Protein AF-A0A2S9GR21-F1 (afdb_monomer)

Mean predicted aligned error: 4.51 Å

Solvent-accessible surface area (backbone atoms only — not comparable to full-atom values): 3249 Å² total; per-residue (Å²): 106,69,49,51,44,67,10,73,81,80,73,54,62,42,53,54,56,59,51,9,63,76,70,76,44,54,41,66,58,43,51,52,51,47,54,56,48,52,57,57,47,67,34,68,94,57,29,59,83,54,49,80,76,74,120

Radius of gyration: 12.78 Å; Cα contacts (8 Å, |Δi|>4): 46; chains: 1; bounding box: 29×12×32 Å

Structure (mmCIF, N/CA/C/O backbone):
data_AF-A0A2S9GR21-F1
#
_entry.id   AF-A0A2S9GR21-F1
#
loop_
_atom_site.group_PDB
_atom_site.id
_atom_site.type_symbol
_atom_site.label_atom_id
_atom_site.label_alt_id
_atom_site.label_comp_id
_atom_site.label_asym_id
_atom_site.label_entity_id
_atom_site.label_seq_id
_atom_site.pdbx_PDB_ins_code
_atom_site.Cartn_x
_atom_site.Cartn_y
_atom_site.Cartn_z
_atom_site.occupancy
_atom_site.B_iso_or_equiv
_atom_site.auth_seq_id
_atom_site.auth_comp_id
_atom_site.auth_asym_id
_atom_site.auth_atom_id
_atom_site.pdbx_PDB_model_num
ATOM 1 N N . VAL A 1 1 ? -2.204 -6.336 -0.295 1.00 83.25 1 VAL A N 1
ATOM 2 C CA . VAL A 1 1 ? -2.351 -4.859 -0.279 1.00 83.25 1 VAL A CA 1
ATOM 3 C C . VAL A 1 1 ? -2.155 -4.252 -1.663 1.00 83.25 1 VAL A C 1
ATOM 5 O O . VAL A 1 1 ? -3.164 -3.908 -2.245 1.00 83.25 1 VAL A O 1
ATOM 8 N N . VAL A 1 2 ? -0.942 -4.205 -2.240 1.00 86.56 2 VAL A N 1
ATOM 9 C CA . VAL A 1 2 ? -0.684 -3.548 -3.552 1.00 86.56 2 VAL A CA 1
ATOM 10 C C . VAL A 1 2 ? -1.627 -4.022 -4.672 1.00 86.56 2 VAL A C 1
ATOM 12 O O . VAL A 1 2 ? -2.227 -3.193 -5.339 1.00 86.56 2 VAL A O 1
ATOM 15 N N . ARG A 1 3 ? -1.853 -5.336 -4.825 1.00 87.12 3 ARG A N 1
ATOM 16 C CA . ARG A 1 3 ? -2.785 -5.856 -5.848 1.00 87.12 3 ARG A CA 1
ATOM 17 C C . ARG A 1 3 ? -4.218 -5.333 -5.698 1.00 87.12 3 ARG A C 1
ATOM 19 O O . ARG A 1 3 ? -4.795 -4.898 -6.677 1.00 87.12 3 ARG A O 1
ATOM 26 N N . LEU A 1 4 ? -4.755 -5.318 -4.477 1.00 86.31 4 LEU A N 1
ATOM 27 C CA . LEU A 1 4 ? -6.094 -4.777 -4.198 1.00 86.31 4 LEU A CA 1
ATOM 28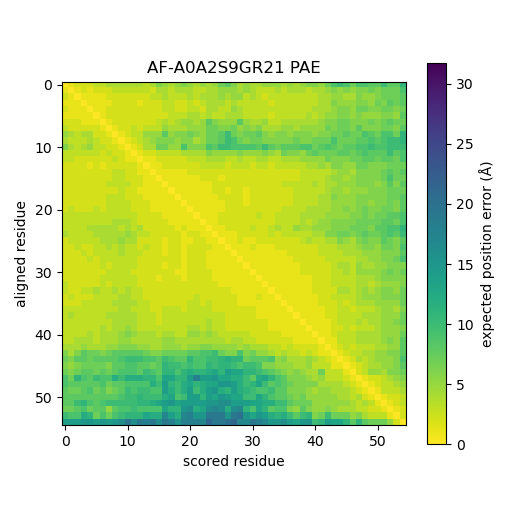 C C . LEU A 1 4 ? -6.131 -3.248 -4.313 1.00 86.31 4 LEU A C 1
ATOM 30 O O . LEU A 1 4 ? -7.119 -2.683 -4.761 1.00 86.31 4 LEU A O 1
ATOM 34 N N . ARG A 1 5 ? -5.045 -2.569 -3.925 1.00 86.69 5 ARG A N 1
ATOM 35 C CA . ARG A 1 5 ? -4.938 -1.106 -3.981 1.00 86.69 5 ARG A CA 1
ATOM 36 C C . ARG A 1 5 ? -5.029 -0.585 -5.411 1.00 86.69 5 ARG A C 1
ATOM 38 O O . ARG A 1 5 ? -5.700 0.410 -5.646 1.00 86.69 5 ARG A O 1
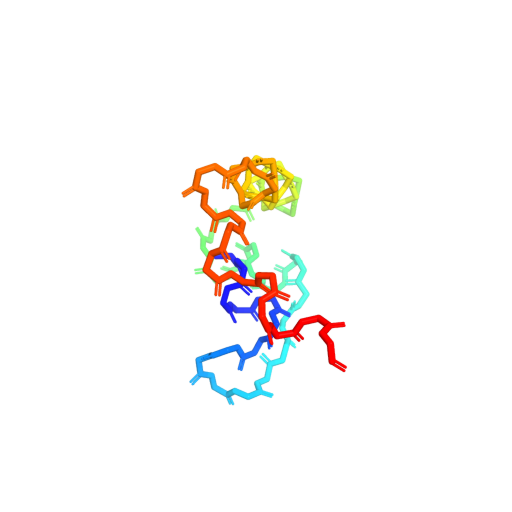ATOM 45 N N . PHE A 1 6 ? -4.368 -1.270 -6.339 1.00 88.69 6 PHE A N 1
ATOM 46 C CA . PHE A 1 6 ? -4.306 -0.890 -7.750 1.00 88.69 6 PHE A CA 1
ATOM 47 C C . PHE A 1 6 ? -5.245 -1.715 -8.643 1.00 88.69 6 PHE A C 1
ATOM 49 O O . PHE A 1 6 ? -5.112 -1.658 -9.858 1.00 88.69 6 PHE A O 1
ATOM 56 N N . GLY A 1 7 ? -6.164 -2.504 -8.070 1.00 87.62 7 GLY A N 1
ATOM 57 C CA . GLY A 1 7 ? -7.122 -3.297 -8.849 1.00 87.62 7 GLY A CA 1
ATOM 58 C C . GLY A 1 7 ? -6.471 -4.343 -9.762 1.00 87.62 7 GLY A C 1
ATOM 59 O O . GLY A 1 7 ? -7.060 -4.750 -10.752 1.00 87.62 7 GLY A O 1
ATOM 60 N N . LEU A 1 8 ? -5.259 -4.812 -9.448 1.00 88.62 8 LEU A N 1
ATOM 61 C CA . LEU A 1 8 ? -4.509 -5.760 -10.289 1.00 88.62 8 LEU A CA 1
ATOM 62 C C . LEU A 1 8 ? -5.111 -7.176 -10.297 1.00 88.62 8 LEU A C 1
ATOM 64 O O . LEU A 1 8 ? -4.587 -8.054 -10.975 1.00 88.62 8 LEU A O 1
ATOM 68 N N . THR A 1 9 ? -6.149 -7.421 -9.493 1.00 85.31 9 THR A N 1
ATOM 69 C CA . THR A 1 9 ? -6.832 -8.719 -9.404 1.00 85.31 9 THR A CA 1
ATOM 70 C C . THR A 1 9 ? -8.212 -8.682 -10.062 1.00 85.31 9 THR A C 1
ATOM 72 O O . THR A 1 9 ? -8.545 -9.590 -10.811 1.00 85.31 9 THR A O 1
ATOM 75 N N . ASP A 1 10 ? -9.019 -7.662 -9.763 1.00 89.00 10 ASP A N 1
ATOM 76 C CA . ASP A 1 10 ? -10.438 -7.550 -10.135 1.00 89.00 10 ASP A CA 1
ATOM 77 C C . ASP A 1 10 ? -10.749 -6.280 -10.953 1.00 89.00 10 ASP A C 1
ATOM 79 O O . ASP A 1 10 ? -11.908 -5.997 -11.246 1.00 89.00 10 ASP A O 1
ATOM 83 N N . GLY A 1 11 ? -9.729 -5.497 -11.321 1.00 89.19 11 GLY A N 1
ATOM 84 C CA . GLY A 1 11 ? -9.870 -4.227 -12.039 1.00 89.19 11 GLY A CA 1
ATOM 85 C C . GLY A 1 11 ? -10.391 -3.072 -11.181 1.00 89.19 11 GLY A C 1
ATOM 86 O O . GLY A 1 11 ? -10.489 -1.952 -11.674 1.00 89.19 11 GLY A O 1
ATOM 87 N N . GLN A 1 12 ? -10.710 -3.315 -9.905 1.00 91.75 12 GLN A N 1
ATOM 88 C CA . GLN A 1 12 ? -11.327 -2.329 -9.020 1.00 91.75 12 GLN A CA 1
ATOM 89 C C . GLN A 1 12 ? -10.330 -1.887 -7.938 1.00 91.75 12 GLN A C 1
ATOM 91 O O . GLN A 1 12 ? -10.009 -2.662 -7.031 1.00 91.75 12 GLN A O 1
ATOM 96 N N . PRO A 1 13 ? -9.796 -0.655 -8.008 1.00 91.62 13 PRO A N 1
ATOM 97 C CA . PRO A 1 13 ? -8.889 -0.155 -6.986 1.00 91.62 13 PRO A CA 1
ATOM 98 C C . PRO A 1 13 ? -9.635 0.058 -5.666 1.00 91.62 13 PRO A C 1
ATOM 100 O O . PRO A 1 13 ? -10.694 0.677 -5.631 1.00 91.62 13 PRO A O 1
ATOM 103 N N . ARG A 1 14 ? -9.053 -0.419 -4.563 1.00 93.38 14 ARG A N 1
ATOM 104 C CA . ARG A 1 14 ? -9.625 -0.277 -3.214 1.00 93.38 14 ARG A CA 1
ATOM 105 C C . ARG A 1 14 ? -8.878 0.746 -2.374 1.00 93.38 14 ARG A C 1
ATOM 107 O O . ARG A 1 14 ? -7.666 0.924 -2.512 1.00 93.38 14 ARG A O 1
ATOM 114 N N . THR A 1 15 ? -9.566 1.411 -1.459 1.00 94.62 15 THR A N 1
ATOM 115 C CA . THR A 1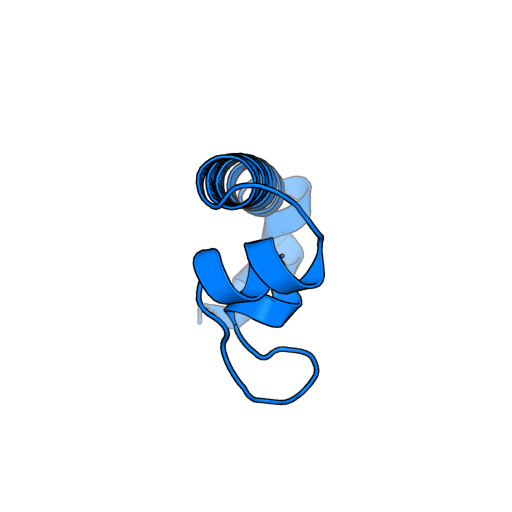 15 ? -8.969 2.320 -0.473 1.00 94.62 15 THR A CA 1
ATOM 116 C C . THR A 1 15 ? -8.234 1.562 0.636 1.00 94.62 15 THR A C 1
ATOM 118 O O . THR A 1 15 ? -8.439 0.368 0.847 1.00 94.62 15 THR A O 1
ATOM 121 N N . LEU A 1 16 ? -7.353 2.249 1.375 1.00 93.50 16 LEU A N 1
ATOM 122 C CA . LEU A 1 16 ? -6.673 1.640 2.528 1.00 93.50 16 LEU A CA 1
ATOM 123 C C . LEU A 1 16 ? -7.664 1.204 3.619 1.00 93.50 16 LEU A C 1
ATOM 125 O O . LEU A 1 16 ? -7.400 0.213 4.295 1.00 93.50 16 LEU A O 1
ATOM 129 N N . ASP A 1 17 ? -8.785 1.919 3.765 1.00 94.62 17 ASP A N 1
ATOM 130 C CA . ASP A 1 17 ? -9.859 1.563 4.699 1.00 94.62 17 ASP A CA 1
ATOM 131 C C . ASP A 1 17 ? -10.595 0.305 4.250 1.00 94.62 17 ASP A C 1
ATOM 133 O O . ASP A 1 17 ? -10.712 -0.636 5.029 1.00 94.62 17 ASP A O 1
ATOM 137 N N . GLU A 1 18 ? -11.015 0.233 2.986 1.00 93.69 18 GLU A N 1
ATOM 138 C CA . GLU A 1 18 ? -11.677 -0.957 2.432 1.00 93.69 18 GLU A CA 1
ATOM 139 C C . GLU A 1 18 ? -10.786 -2.196 2.530 1.00 93.69 18 GLU A C 1
ATOM 141 O O . GLU A 1 18 ? -11.239 -3.277 2.898 1.00 93.69 18 GLU A O 1
ATOM 146 N N . ILE A 1 19 ? -9.491 -2.041 2.245 1.00 93.25 19 ILE A N 1
ATOM 147 C CA . ILE A 1 19 ? -8.512 -3.116 2.413 1.00 93.25 19 ILE A CA 1
ATOM 148 C C . ILE A 1 19 ? -8.385 -3.491 3.898 1.00 93.25 19 ILE A C 1
ATOM 150 O O . ILE A 1 19 ? -8.304 -4.675 4.216 1.00 93.25 19 ILE A O 1
ATOM 154 N N . GLY A 1 20 ? -8.381 -2.513 4.806 1.00 94.75 20 GLY A N 1
ATOM 155 C CA . GLY A 1 20 ? -8.353 -2.750 6.251 1.00 94.75 20 GLY A CA 1
ATOM 156 C C . GLY A 1 20 ? -9.543 -3.581 6.723 1.00 94.75 20 GLY A C 1
ATOM 157 O O . GLY A 1 20 ? -9.345 -4.583 7.408 1.00 94.75 20 GLY A O 1
ATOM 158 N N . GLN A 1 21 ? -10.750 -3.237 6.267 1.00 94.94 21 GLN A N 1
ATOM 159 C CA . GLN A 1 21 ? -11.979 -3.982 6.556 1.00 94.94 21 GLN A CA 1
ATOM 160 C C . GLN A 1 21 ? -11.906 -5.429 6.049 1.00 94.94 21 GLN A C 1
ATOM 162 O O . GLN A 1 21 ? -12.189 -6.355 6.803 1.00 94.94 21 GLN A O 1
ATOM 167 N N . VAL A 1 22 ? -11.440 -5.647 4.813 1.00 91.75 22 VAL A N 1
ATOM 168 C CA . VAL A 1 22 ? -11.295 -6.998 4.230 1.00 91.75 22 VAL A CA 1
ATOM 169 C C . VAL A 1 22 ? -10.339 -7.885 5.036 1.00 91.75 22 VAL A C 1
ATOM 171 O O . VAL A 1 22 ? -10.565 -9.088 5.144 1.00 91.75 22 VAL A O 1
ATOM 174 N N . TYR A 1 23 ? -9.270 -7.315 5.597 1.00 91.88 23 TYR A N 1
ATOM 175 C CA . TYR A 1 23 ? -8.266 -8.064 6.362 1.00 91.88 23 TYR A CA 1
ATOM 176 C C . TYR A 1 23 ? -8.468 -8.011 7.884 1.00 91.88 23 TYR A C 1
ATOM 178 O O . TYR A 1 23 ? -7.648 -8.573 8.609 1.00 91.88 23 TYR A O 1
ATOM 186 N N . GLY A 1 24 ? -9.514 -7.342 8.381 1.00 95.44 24 GLY A N 1
ATOM 187 C CA . GLY A 1 24 ? -9.762 -7.182 9.818 1.00 95.44 24 GLY A CA 1
ATOM 188 C C . GLY A 1 24 ? -8.657 -6.414 10.554 1.00 95.44 24 GLY A C 1
ATOM 189 O O . GLY A 1 24 ? -8.359 -6.705 11.710 1.00 95.44 24 GLY A O 1
ATOM 190 N N . VAL A 1 25 ? -8.002 -5.461 9.886 1.00 96.06 25 VAL A N 1
ATOM 191 C CA . VAL A 1 25 ? -6.904 -4.663 10.453 1.00 96.06 25 VAL A CA 1
ATOM 192 C C . VAL A 1 25 ? -7.151 -3.171 10.276 1.00 96.06 25 VAL A C 1
ATOM 194 O O . VAL A 1 25 ? -7.911 -2.733 9.416 1.00 96.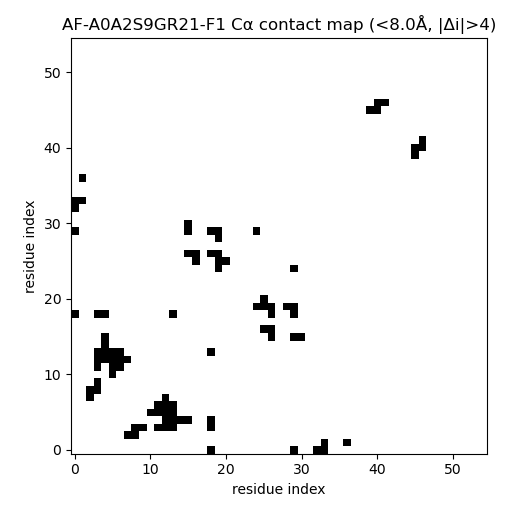06 25 VAL A O 1
ATOM 197 N N . THR A 1 26 ? -6.463 -2.359 11.076 1.00 96.44 26 THR A N 1
ATOM 198 C CA . THR A 1 26 ? -6.598 -0.903 10.996 1.00 96.44 26 THR A CA 1
ATOM 199 C C . THR A 1 26 ? -6.045 -0.346 9.682 1.00 96.44 26 THR A C 1
ATOM 201 O O . THR A 1 26 ? -5.081 -0.865 9.108 1.00 96.44 26 THR A O 1
ATOM 204 N N . ARG A 1 27 ? -6.601 0.790 9.246 1.00 95.94 27 ARG A N 1
ATOM 205 C CA . ARG A 1 27 ? -6.101 1.580 8.109 1.00 95.94 27 ARG A CA 1
ATOM 206 C C . ARG A 1 27 ? -4.600 1.838 8.186 1.00 95.94 27 ARG A C 1
ATOM 208 O O . ARG A 1 27 ? -3.872 1.674 7.208 1.00 95.94 27 ARG A O 1
ATOM 215 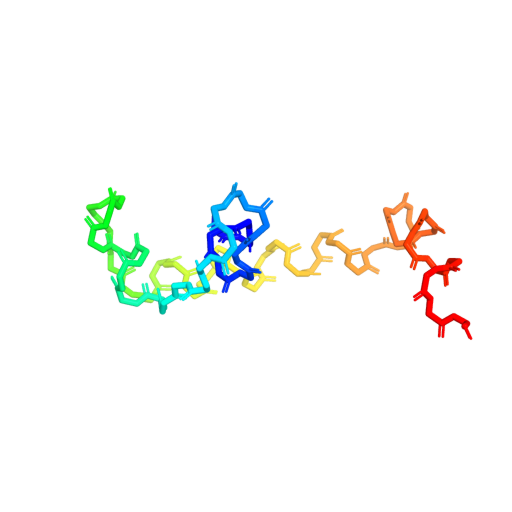N N . GLU A 1 28 ? -4.131 2.225 9.369 1.00 96.31 28 GLU A N 1
ATOM 216 C CA . GLU A 1 28 ? -2.727 2.546 9.613 1.00 96.31 28 GLU A CA 1
ATOM 217 C C . GLU A 1 28 ? -1.831 1.315 9.439 1.00 96.31 28 GLU A C 1
ATOM 219 O O . GLU A 1 28 ? -0.746 1.405 8.862 1.00 96.31 28 GLU A O 1
ATOM 224 N N . ARG A 1 29 ? -2.311 0.128 9.832 1.00 95.38 29 A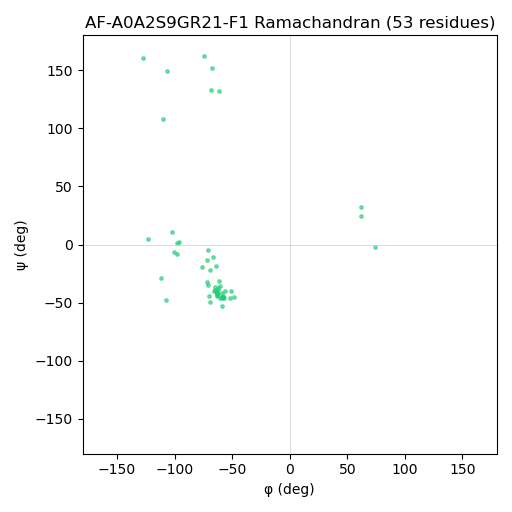RG A N 1
ATOM 225 C CA . ARG A 1 29 ? -1.593 -1.121 9.575 1.00 95.38 29 ARG A CA 1
ATOM 226 C C . ARG A 1 29 ? -1.446 -1.390 8.077 1.00 95.38 29 ARG A C 1
ATOM 228 O O . ARG A 1 29 ? -0.357 -1.768 7.640 1.00 95.38 29 ARG A O 1
ATOM 235 N N . ILE A 1 30 ? -2.495 -1.162 7.283 1.00 95.94 30 ILE A N 1
ATOM 236 C CA . ILE A 1 30 ? -2.424 -1.285 5.818 1.00 95.94 30 ILE A CA 1
ATOM 237 C C . ILE A 1 30 ? -1.441 -0.267 5.227 1.00 95.94 30 ILE A C 1
ATOM 239 O O . ILE A 1 30 ? -0.608 -0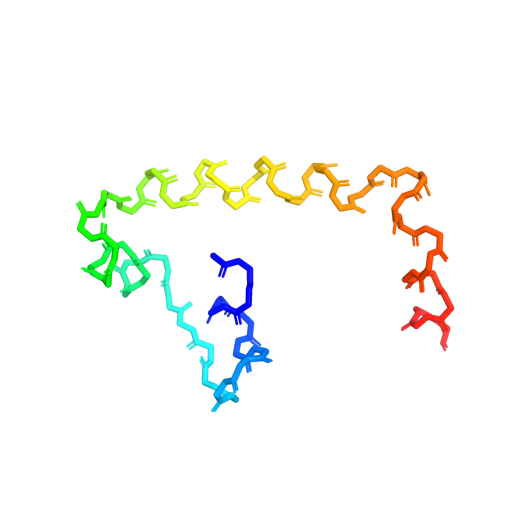.653 4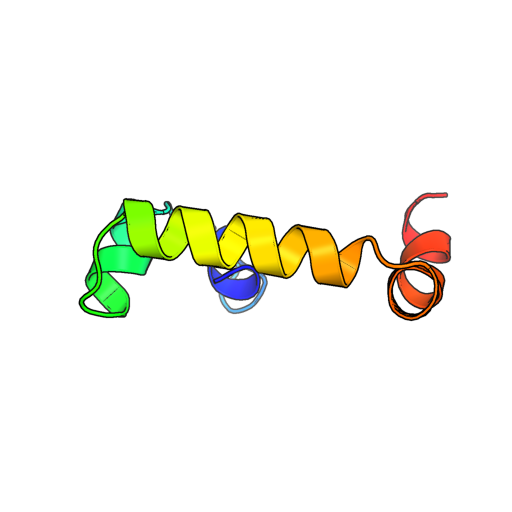.404 1.00 95.94 30 ILE A O 1
ATOM 243 N N . ARG A 1 31 ? -1.459 0.989 5.693 1.00 95.25 31 ARG A N 1
ATOM 244 C CA . ARG A 1 31 ? -0.518 2.041 5.264 1.00 95.25 31 ARG A CA 1
ATOM 245 C C . ARG A 1 31 ? 0.944 1.656 5.521 1.00 95.25 31 ARG A C 1
ATOM 247 O O . ARG A 1 31 ? 1.801 1.817 4.652 1.00 95.25 31 ARG A O 1
ATOM 254 N N . GLN A 1 32 ? 1.247 1.096 6.692 1.00 96.62 32 GLN A N 1
ATOM 255 C CA . GLN A 1 32 ? 2.594 0.614 7.022 1.00 96.62 32 GLN A CA 1
ATOM 256 C C . GLN A 1 32 ? 3.042 -0.531 6.102 1.00 96.62 32 GLN A C 1
ATOM 258 O O . GLN A 1 32 ? 4.178 -0.542 5.619 1.00 96.62 32 GLN A O 1
ATOM 263 N N . ILE A 1 33 ? 2.151 -1.495 5.842 1.00 94.69 33 ILE A N 1
ATOM 264 C CA . ILE A 1 33 ? 2.427 -2.617 4.935 1.00 94.69 33 ILE A CA 1
ATOM 265 C C . ILE A 1 33 ? 2.660 -2.110 3.508 1.00 94.69 33 ILE A C 1
ATOM 267 O O . ILE A 1 33 ? 3.578 -2.591 2.840 1.00 94.69 33 ILE A O 1
ATOM 271 N N . GLU A 1 34 ? 1.870 -1.140 3.045 1.00 92.50 34 GLU A N 1
ATOM 272 C CA . GLU A 1 34 ? 2.038 -0.502 1.738 1.00 92.50 34 GLU A CA 1
ATOM 273 C C . GLU A 1 34 ? 3.422 0.145 1.624 1.00 92.50 34 GLU A C 1
ATOM 275 O O . GLU A 1 34 ? 4.186 -0.220 0.731 1.00 92.50 34 GLU A O 1
ATOM 280 N N . SER A 1 35 ? 3.807 0.993 2.582 1.00 93.75 35 SER A N 1
ATOM 281 C CA . SER A 1 35 ? 5.127 1.640 2.597 1.00 93.75 35 SER A CA 1
ATOM 282 C C . SER A 1 35 ? 6.280 0.626 2.573 1.00 93.75 35 SER A C 1
ATOM 284 O O . SER A 1 35 ? 7.192 0.718 1.743 1.00 93.75 35 SER A O 1
ATOM 286 N N . LYS A 1 36 ? 6.204 -0.423 3.406 1.00 94.62 36 LYS A N 1
ATOM 287 C CA . LYS A 1 36 ? 7.199 -1.509 3.430 1.00 94.62 36 LYS A CA 1
ATOM 288 C C . LYS A 1 36 ? 7.254 -2.272 2.104 1.00 94.62 36 LYS A C 1
ATOM 290 O O . LYS A 1 36 ? 8.330 -2.683 1.673 1.00 94.62 36 LYS A O 1
ATOM 295 N N . THR A 1 37 ? 6.112 -2.479 1.454 1.00 91.88 37 THR A N 1
ATOM 296 C CA . THR A 1 37 ? 6.042 -3.163 0.156 1.00 91.88 37 THR A CA 1
ATOM 297 C C . THR A 1 37 ? 6.639 -2.298 -0.948 1.00 91.88 37 THR A C 1
ATOM 299 O O . THR A 1 37 ? 7.464 -2.792 -1.711 1.00 91.88 37 THR A O 1
ATOM 302 N N . MET A 1 38 ? 6.319 -1.003 -0.985 1.00 89.88 38 MET A N 1
ATOM 303 C CA . MET A 1 38 ? 6.892 -0.062 -1.950 1.00 89.88 38 MET A CA 1
ATOM 304 C C . MET A 1 38 ? 8.408 0.074 -1.790 1.00 89.88 38 MET A C 1
ATOM 306 O O . MET A 1 38 ? 9.129 0.101 -2.783 1.00 89.88 38 MET A O 1
ATOM 310 N N . SER A 1 39 ? 8.915 0.084 -0.554 1.00 91.81 39 SER A N 1
ATOM 311 C CA . SER A 1 39 ? 10.359 0.036 -0.287 1.00 91.81 39 SER A CA 1
ATOM 312 C C . SER A 1 39 ? 11.011 -1.217 -0.889 1.00 91.81 39 SER A C 1
ATOM 314 O O . SER A 1 39 ? 12.024 -1.109 -1.577 1.00 91.81 39 SER A O 1
ATOM 316 N N . LYS A 1 40 ? 10.391 -2.394 -0.723 1.00 89.69 40 LYS A N 1
ATOM 317 C CA . LYS A 1 40 ? 10.877 -3.646 -1.327 1.00 89.69 40 LYS A CA 1
ATOM 318 C C . LYS A 1 40 ? 10.824 -3.631 -2.855 1.00 89.69 40 LYS A C 1
ATOM 320 O O . LYS A 1 40 ? 11.728 -4.171 -3.479 1.00 89.69 40 LYS A O 1
ATOM 325 N N . LEU A 1 41 ? 9.779 -3.058 -3.454 1.00 86.44 41 LEU A N 1
ATOM 326 C CA . LEU A 1 41 ? 9.618 -3.003 -4.913 1.00 86.44 41 LEU A CA 1
ATOM 327 C C . LEU A 1 41 ? 10.597 -2.027 -5.575 1.00 86.44 41 LEU A C 1
ATOM 329 O O . LEU A 1 41 ? 11.061 -2.298 -6.675 1.00 86.44 41 LEU A O 1
ATOM 333 N N . ARG A 1 42 ? 10.963 -0.935 -4.893 1.00 87.06 42 ARG A N 1
ATOM 334 C CA . ARG A 1 42 ? 11.973 0.020 -5.377 1.00 87.06 42 ARG A CA 1
ATOM 335 C C . ARG A 1 42 ? 13.407 -0.510 -5.323 1.00 87.06 42 ARG A C 1
ATOM 337 O O . ARG A 1 42 ? 14.291 0.104 -5.913 1.00 87.06 42 ARG A O 1
ATOM 344 N N . HIS A 1 43 ? 13.656 -1.618 -4.623 1.00 90.50 43 HIS A N 1
ATOM 345 C CA . HIS A 1 43 ? 14.997 -2.185 -4.527 1.00 90.50 43 HIS A CA 1
ATOM 346 C C . HIS A 1 43 ? 15.513 -2.595 -5.923 1.00 90.50 43 HIS A C 1
ATOM 348 O O . HIS A 1 43 ? 14.785 -3.303 -6.624 1.00 90.50 43 HIS A O 1
ATOM 354 N N . PRO A 1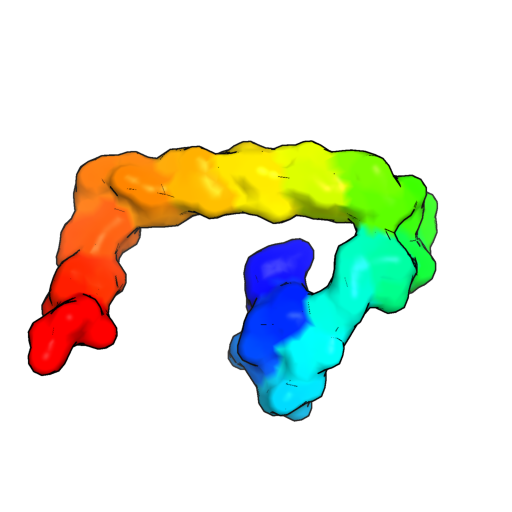 44 ? 16.750 -2.230 -6.320 1.00 85.06 44 PRO A N 1
ATOM 355 C CA . PRO A 1 44 ? 17.273 -2.438 -7.678 1.00 85.06 44 PRO A CA 1
ATOM 356 C C . PRO A 1 44 ? 17.125 -3.869 -8.201 1.00 85.06 44 PRO A C 1
ATOM 358 O O . PRO A 1 44 ? 16.734 -4.084 -9.342 1.00 85.06 44 PRO A O 1
ATOM 361 N N . SER A 1 45 ? 17.350 -4.863 -7.335 1.00 84.31 45 SER A N 1
ATOM 362 C CA . SER A 1 45 ? 17.219 -6.279 -7.706 1.00 84.31 45 SER A CA 1
ATOM 363 C C . SER A 1 45 ? 15.799 -6.714 -8.087 1.00 84.31 45 SER A C 1
ATOM 365 O O . SER A 1 45 ? 15.633 -7.766 -8.692 1.00 84.31 45 SER A O 1
ATOM 367 N N . ARG A 1 46 ? 14.769 -5.943 -7.716 1.00 78.94 46 ARG A N 1
ATOM 368 C CA . ARG A 1 46 ? 13.357 -6.228 -8.015 1.00 78.94 46 ARG A CA 1
ATOM 369 C C . ARG A 1 46 ? 12.754 -5.232 -8.998 1.00 78.94 46 ARG A C 1
ATOM 371 O O . ARG A 1 46 ? 11.855 -5.608 -9.741 1.00 78.94 46 ARG A O 1
ATOM 378 N N . SER A 1 47 ? 13.242 -3.992 -9.018 1.00 81.44 47 SER A N 1
ATOM 379 C CA . SER A 1 47 ? 12.776 -2.971 -9.955 1.00 81.44 47 SER A CA 1
ATOM 380 C C . SER A 1 47 ? 13.316 -3.169 -11.370 1.00 81.44 47 SER A C 1
ATOM 382 O O . SER A 1 47 ? 12.692 -2.669 -12.294 1.00 81.44 47 SER A O 1
ATOM 384 N N . GLN A 1 48 ? 14.403 -3.930 -11.566 1.00 78.88 48 GLN A N 1
ATOM 385 C CA . GLN A 1 48 ? 14.988 -4.160 -12.895 1.00 78.88 48 GLN A CA 1
ATOM 386 C C . GLN A 1 48 ? 13.985 -4.756 -13.898 1.00 78.88 48 GLN A C 1
ATOM 388 O O . GLN A 1 48 ? 13.938 -4.303 -15.028 1.00 78.88 48 GLN A O 1
ATOM 393 N N . VAL A 1 49 ? 13.133 -5.694 -13.468 1.00 79.81 49 VAL A N 1
ATOM 394 C CA . VAL A 1 49 ? 12.090 -6.312 -14.321 1.00 79.81 49 VAL A CA 1
ATOM 395 C C . VAL A 1 49 ? 10.967 -5.328 -14.675 1.00 79.81 49 VAL A C 1
ATOM 397 O O . VAL A 1 49 ? 10.241 -5.523 -15.641 1.00 79.81 49 VAL A O 1
ATOM 400 N N . LEU A 1 50 ? 10.798 -4.276 -13.872 1.00 77.31 50 LEU A N 1
ATOM 401 C CA . LEU A 1 50 ? 9.754 -3.268 -14.047 1.00 77.31 50 LEU A CA 1
ATOM 402 C C . LEU A 1 50 ? 10.265 -2.011 -14.765 1.00 77.31 50 LEU A C 1
ATOM 404 O O . LEU A 1 50 ? 9.455 -1.147 -15.084 1.00 77.31 50 LEU A O 1
ATOM 408 N N . ARG A 1 51 ? 11.582 -1.886 -14.995 1.00 76.31 51 ARG A N 1
ATOM 409 C CA . ARG A 1 51 ? 12.179 -0.724 -15.672 1.00 76.31 51 ARG A CA 1
ATOM 410 C C . ARG A 1 51 ? 11.739 -0.632 -17.127 1.00 76.31 51 ARG A C 1
ATOM 412 O O . ARG A 1 51 ? 11.385 0.454 -17.552 1.00 76.31 51 ARG A O 1
ATOM 419 N N . ASP A 1 52 ? 11.654 -1.766 -17.811 1.00 80.06 52 ASP A N 1
ATOM 420 C CA . ASP A 1 52 ? 11.273 -1.841 -19.228 1.00 80.06 52 ASP A CA 1
ATOM 421 C C . ASP A 1 52 ? 9.809 -1.423 -19.488 1.00 80.06 52 ASP A C 1
ATOM 423 O O . ASP A 1 52 ? 9.406 -1.258 -20.630 1.00 80.06 52 ASP A O 1
ATOM 427 N N . TYR A 1 53 ? 9.001 -1.257 -18.434 1.00 77.94 53 TYR A N 1
ATOM 428 C CA . TYR A 1 53 ? 7.615 -0.774 -18.509 1.00 77.94 53 TYR A CA 1
ATOM 429 C C . TYR A 1 53 ? 7.486 0.738 -18.240 1.00 77.94 53 TYR A C 1
ATOM 431 O O . TYR A 1 53 ? 6.366 1.239 -18.139 1.00 77.94 53 TYR A O 1
ATOM 439 N N . LEU A 1 54 ? 8.602 1.443 -18.017 1.00 76.94 54 LEU A N 1
ATOM 440 C CA . LEU A 1 54 ? 8.638 2.893 -17.780 1.00 76.94 54 LEU A CA 1
ATOM 441 C C . LEU A 1 54 ? 9.054 3.705 -19.019 1.00 76.94 54 LEU A C 1
ATOM 443 O O . LEU A 1 54 ? 8.994 4.934 -18.942 1.00 76.94 54 LEU A O 1
ATOM 447 N N . ASP A 1 55 ? 9.457 3.035 -20.102 1.00 59.66 55 ASP A N 1
ATOM 448 C CA . ASP A 1 55 ? 9.719 3.618 -21.428 1.00 59.66 55 ASP A CA 1
ATOM 449 C C . ASP A 1 55 ? 8.436 3.660 -22.281 1.00 59.66 55 ASP A C 1
ATOM 451 O O . ASP A 1 55 ? 8.274 4.636 -23.051 1.00 59.66 55 ASP A O 1
#

pLDDT: mean 88.74, std 7.08, range [59.66, 96.62]

Foldseek 3Di:
DVCQQCVVPPNDHDQLCRVCVVVVHDSVVSVVVVVVVVVVCPPCVNCVVVPVVVD

Sequence (55 aa):
VVRLRFGLTDGQPRTLDEIGQVYGVTRERIRQIESKTMSKLRHPSRSQVLRDYLD

Secondary structure (DSSP, 8-state):
-HHHHTTTTTS----HHHHHHHHT--HHHHHHHHHHHHHHHHSHHHHHHHHTT--

Nearest PDB structures (foldseek):
  5tw1-assembly1_F  TM=9.692E-01  e=1.269E-07  Mycolicibacterium smegmatis MC2 155
  5vi8-assembly1_F  TM=9.692E-01  e=1.269E-07  Mycolicibacterium smegmatis MC2 155
  6ccv-assembly1_F  TM=9.706E-01  e=2.498E-07  Mycolicibacterium smegmatis MC2 155
  6cce-assembly1_F  TM=9.601E-01  e=3.275E-07  Mycolicibacterium smegmatis MC2 155
  6dcf-assembly1_F  TM=9.657E-01  e=3.750E-07  Mycolicibacterium smegmatis MC2 155